Protein AF-A0AAN8M159-F1 (afdb_monomer_lite)

InterPro domains:
  IPR007763 NADH dehydrogenase [ubiquinone] 1 alpha subcomplex subunit 12 [PF05071] (72-151)
  IPR007763 NADH dehydrogenase [ubiquinone] 1 alpha subcomplex subunit 12 [PTHR12910] (41-153)

pLDDT: mean 74.76, std 18.6, range [30.47, 93.25]

Sequence (161 aa):
MLETLGGTIVDRGAFQHECIYMYNSVRCPNQSRLKMAEYIHVVRRALGQLGGHGGVKGLFVQLFRANDVKTGALIGVDKYGNKYFEDTRYFFGRHRWVIYTTEMNGKNTMWEVDGSMVPAEWHRWLHCMTDNPPTTHPPTPKKFLAEVHQFNNEIIFLDHV

Secondary structure (DSSP, 8-state):
-----------TTSSSSSSSSSSS---PPPHHHHHHHHHHHHHHHHHHHHHHTTSHHHHHHHHHHHS-----EEEEE-TT--EEEE-TTSPTTTSEEEE--SEETTEE-SS---GGGS-HHHHHHHTTS-SS-TTTSPPPP-TTS-SS-----GGGGSTT-

Radius of gyration: 32.06 Å; chains: 1; bounding box: 79×71×85 Å

Organism: NCBI:txid861788

Structure (mmCIF, N/CA/C/O backbone):
data_AF-A0AAN8M159-F1
#
_entry.id   AF-A0AAN8M159-F1
#
loop_
_atom_site.group_PDB
_atom_site.id
_atom_site.type_symbol
_atom_site.label_atom_id
_atom_site.label_alt_id
_atom_site.label_comp_id
_atom_site.label_asym_id
_atom_site.label_entity_id
_atom_site.label_seq_id
_atom_site.pdbx_PDB_ins_code
_atom_site.Cartn_x
_atom_site.Cartn_y
_atom_site.Cartn_z
_atom_site.occupancy
_atom_site.B_iso_or_equiv
_atom_site.auth_seq_id
_atom_site.auth_comp_id
_atom_site.auth_asym_id
_atom_site.auth_atom_id
_atom_site.pdbx_PDB_model_num
ATOM 1 N N . MET A 1 1 ? 63.936 -57.167 -48.866 1.00 34.94 1 MET A N 1
ATOM 2 C CA . MET A 1 1 ? 62.478 -57.352 -49.013 1.00 34.94 1 MET A CA 1
ATOM 3 C C . MET A 1 1 ? 61.863 -56.964 -47.677 1.00 34.94 1 MET A C 1
ATOM 5 O O . MET A 1 1 ? 62.028 -57.711 -46.730 1.00 34.94 1 MET A O 1
ATOM 9 N N . LEU A 1 2 ? 61.298 -55.750 -47.642 1.00 31.14 2 LEU A N 1
ATOM 10 C CA . LEU A 1 2 ? 60.437 -55.117 -46.626 1.00 31.14 2 LEU A CA 1
ATOM 11 C C . LEU A 1 2 ? 60.895 -55.165 -45.154 1.00 31.14 2 LEU A C 1
ATOM 13 O O . LEU A 1 2 ? 60.741 -56.157 -44.451 1.00 31.14 2 LEU A O 1
ATOM 17 N N . GLU A 1 3 ? 61.436 -54.023 -44.724 1.00 30.58 3 GLU A N 1
ATOM 18 C CA . GLU A 1 3 ? 62.013 -53.739 -43.412 1.00 30.58 3 GLU A CA 1
ATOM 19 C C . GLU A 1 3 ? 60.976 -53.256 -42.387 1.00 30.58 3 GLU A C 1
ATOM 21 O O . GLU A 1 3 ? 60.005 -52.567 -42.698 1.00 30.58 3 GLU A O 1
ATOM 26 N N . THR A 1 4 ? 61.253 -53.604 -41.135 1.00 40.59 4 THR A N 1
ATOM 27 C CA . THR A 1 4 ? 60.673 -53.077 -39.898 1.00 40.59 4 THR A CA 1
ATOM 28 C C . THR A 1 4 ? 60.951 -51.581 -39.717 1.00 40.59 4 THR A C 1
ATOM 30 O O . THR A 1 4 ? 62.108 -51.173 -39.751 1.00 40.59 4 THR A O 1
ATOM 33 N N . LEU A 1 5 ? 59.926 -50.785 -39.402 1.00 35.59 5 LEU A N 1
ATOM 34 C CA . LEU A 1 5 ? 60.032 -49.417 -38.867 1.00 35.59 5 LEU A CA 1
ATOM 35 C C . LEU A 1 5 ? 59.000 -49.322 -37.727 1.00 35.59 5 LEU A C 1
ATOM 37 O O . LEU A 1 5 ? 57.870 -49.759 -37.900 1.00 35.59 5 LEU A O 1
ATOM 41 N N . GLY A 1 6 ? 59.305 -48.903 -36.500 1.00 31.98 6 GLY A N 1
ATOM 42 C CA . GLY A 1 6 ? 60.112 -47.751 -36.107 1.00 31.98 6 GLY A CA 1
ATOM 43 C C . GLY A 1 6 ? 59.145 -46.744 -35.474 1.00 31.98 6 GLY A C 1
ATOM 44 O O . GLY A 1 6 ? 58.239 -46.265 -36.147 1.00 31.98 6 GLY A O 1
ATOM 45 N N . GLY A 1 7 ? 59.268 -46.493 -34.166 1.00 43.38 7 GLY A N 1
ATOM 46 C CA . GLY A 1 7 ? 58.375 -45.586 -33.438 1.00 43.38 7 GLY A CA 1
ATOM 47 C C . GLY A 1 7 ? 58.379 -44.168 -34.013 1.00 43.38 7 GLY A C 1
ATOM 48 O O . GLY A 1 7 ? 59.375 -43.732 -34.585 1.00 43.38 7 GLY A O 1
ATOM 49 N N . THR A 1 8 ? 57.280 -43.426 -33.862 1.00 30.47 8 THR A N 1
ATOM 50 C CA . THR A 1 8 ? 57.304 -41.968 -34.043 1.00 30.47 8 THR A CA 1
ATOM 51 C C . THR A 1 8 ? 56.115 -41.278 -33.382 1.00 30.47 8 THR A C 1
ATOM 53 O O . THR A 1 8 ? 54.976 -41.735 -33.411 1.00 30.47 8 THR A O 1
ATOM 56 N N . ILE A 1 9 ? 56.462 -40.164 -32.751 1.00 44.56 9 ILE A N 1
ATOM 57 C CA . ILE A 1 9 ? 55.638 -39.132 -32.133 1.00 44.56 9 ILE A CA 1
ATOM 58 C C . ILE A 1 9 ? 54.600 -38.637 -33.150 1.00 44.56 9 ILE A C 1
ATOM 60 O O . ILE A 1 9 ? 54.974 -38.228 -34.246 1.00 44.56 9 ILE A O 1
ATOM 64 N N . VAL A 1 10 ? 53.310 -38.660 -32.798 1.00 40.97 10 VAL A N 1
ATOM 65 C CA . VAL A 1 10 ? 52.271 -38.056 -33.644 1.00 40.97 10 VAL A CA 1
ATOM 66 C C . V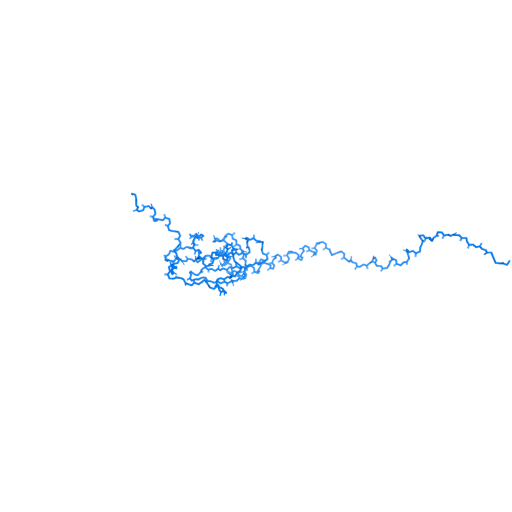AL A 1 10 ? 52.302 -36.542 -33.445 1.00 40.97 10 VAL A C 1
ATOM 68 O O . VAL A 1 10 ? 52.098 -36.020 -32.348 1.00 40.97 10 VAL A O 1
ATOM 71 N N . ASP A 1 11 ? 52.638 -35.885 -34.543 1.00 33.62 11 ASP A N 1
ATOM 72 C CA . ASP A 1 11 ? 52.926 -34.474 -34.738 1.00 33.62 11 ASP A CA 1
ATOM 73 C C . ASP A 1 11 ? 51.768 -33.545 -34.310 1.00 33.62 11 ASP A C 1
ATOM 75 O O . ASP A 1 11 ? 50.616 -33.719 -34.719 1.00 33.62 11 ASP A O 1
ATOM 79 N N . ARG A 1 12 ? 52.076 -32.509 -33.513 1.00 41.62 12 ARG A N 1
ATOM 80 C CA . ARG A 1 12 ? 51.163 -31.397 -33.164 1.00 41.62 12 ARG A CA 1
ATOM 81 C C . ARG A 1 12 ? 51.057 -30.404 -34.336 1.00 41.62 12 ARG A C 1
ATOM 83 O O . ARG A 1 12 ? 51.255 -29.208 -34.148 1.00 41.62 12 ARG A O 1
ATOM 90 N N . GLY A 1 13 ? 50.784 -30.891 -35.545 1.00 38.50 13 GLY A N 1
ATOM 91 C CA . GLY A 1 13 ? 50.889 -30.086 -36.770 1.00 38.50 13 GLY A CA 1
ATOM 92 C C . GLY A 1 13 ? 49.616 -29.949 -37.608 1.00 38.50 13 GLY A C 1
ATOM 93 O O . GLY A 1 13 ? 49.581 -29.122 -38.511 1.00 38.50 13 GLY A O 1
ATOM 94 N N . ALA A 1 14 ? 48.558 -30.721 -37.338 1.00 39.38 14 ALA A N 1
ATOM 95 C CA . ALA A 1 14 ? 47.465 -30.903 -38.306 1.00 39.38 14 ALA A CA 1
ATOM 96 C C . ALA A 1 14 ? 46.075 -30.414 -37.853 1.00 39.38 14 ALA A C 1
ATOM 98 O O . ALA A 1 14 ? 45.075 -30.786 -38.457 1.00 39.38 14 ALA A O 1
ATOM 99 N N . PHE A 1 15 ? 45.982 -29.570 -36.820 1.00 35.03 15 PHE A N 1
ATOM 100 C CA . PHE A 1 15 ? 44.692 -29.055 -36.324 1.00 35.03 15 PHE A CA 1
ATOM 101 C C . PHE A 1 15 ? 44.601 -27.525 -36.373 1.00 35.03 15 PHE A C 1
ATOM 103 O O . PHE A 1 15 ? 44.073 -26.886 -35.467 1.00 35.03 15 PHE A O 1
ATOM 110 N N . GLN A 1 16 ? 45.160 -26.915 -37.421 1.00 35.62 16 GLN A N 1
ATOM 111 C CA . GLN A 1 16 ? 45.191 -25.453 -37.548 1.00 35.62 16 GLN A CA 1
ATOM 112 C C . GLN A 1 16 ? 44.708 -24.920 -38.899 1.00 35.62 16 GLN A C 1
ATOM 114 O O . GLN A 1 16 ? 44.890 -23.742 -39.185 1.00 35.62 16 GLN A O 1
ATOM 119 N N . HIS A 1 17 ? 44.044 -25.752 -39.709 1.00 33.69 17 HIS A N 1
ATOM 120 C CA . HIS A 1 17 ? 43.575 -25.355 -41.044 1.00 33.69 17 HIS A CA 1
ATOM 121 C C . HIS A 1 17 ? 42.051 -25.387 -41.258 1.00 33.69 17 HIS A C 1
ATOM 123 O O . HIS A 1 17 ? 41.606 -25.098 -42.362 1.00 33.69 17 HIS A O 1
ATOM 129 N N . GLU A 1 18 ? 41.242 -25.595 -40.210 1.00 37.22 18 GLU A N 1
ATOM 130 C CA . GLU A 1 18 ? 39.775 -25.400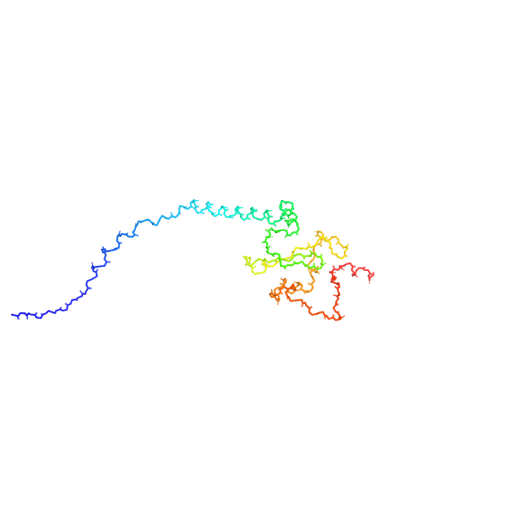 -40.276 1.00 37.22 18 GLU A CA 1
ATOM 131 C C . GLU A 1 18 ? 39.216 -24.384 -39.260 1.00 37.22 18 GLU A C 1
ATOM 133 O O . GLU A 1 18 ? 38.010 -24.276 -39.067 1.00 37.22 18 GLU A O 1
ATOM 138 N N . CYS A 1 19 ? 40.068 -23.556 -38.647 1.00 31.98 19 CYS A N 1
ATOM 139 C CA . CYS A 1 19 ? 39.637 -22.533 -37.680 1.00 31.98 19 CYS A CA 1
ATOM 140 C C . CYS A 1 19 ? 39.754 -21.090 -38.206 1.00 31.98 19 CYS A C 1
ATOM 142 O O . CYS A 1 19 ? 39.966 -20.172 -37.419 1.00 31.98 19 CYS A O 1
ATOM 144 N N . ILE A 1 20 ? 39.641 -20.860 -39.523 1.00 43.38 20 ILE A N 1
ATOM 145 C CA . ILE A 1 20 ? 39.817 -19.516 -40.124 1.00 43.38 20 ILE A CA 1
ATOM 146 C C . ILE A 1 20 ? 38.513 -18.924 -40.710 1.00 43.38 20 ILE A C 1
ATOM 148 O O . ILE A 1 20 ? 38.477 -17.749 -41.060 1.00 43.38 20 ILE A O 1
ATOM 152 N N . TYR A 1 21 ? 37.383 -19.647 -40.714 1.00 42.00 21 TYR A N 1
ATOM 153 C CA . TYR A 1 21 ? 36.122 -19.138 -41.300 1.00 42.00 21 TYR A CA 1
ATOM 154 C C . TYR A 1 21 ? 34.982 -18.800 -40.322 1.00 42.00 21 TYR A C 1
ATOM 156 O O . TYR A 1 21 ? 33.890 -18.464 -40.769 1.00 42.00 21 TYR A O 1
ATOM 164 N N . MET A 1 22 ? 35.219 -18.774 -39.006 1.00 41.97 22 MET A N 1
ATOM 165 C CA . MET A 1 22 ? 34.247 -18.222 -38.036 1.00 41.97 22 MET A CA 1
ATOM 166 C C . MET A 1 22 ? 34.733 -16.955 -37.315 1.00 41.97 22 MET A C 1
ATOM 168 O O . MET A 1 22 ? 34.232 -16.607 -36.251 1.00 41.97 22 MET A O 1
ATOM 172 N N . TYR A 1 23 ? 35.675 -16.216 -37.907 1.00 44.22 23 TYR A N 1
ATOM 173 C CA . TYR A 1 23 ? 36.159 -14.940 -37.361 1.00 44.22 23 TYR A CA 1
ATOM 174 C C .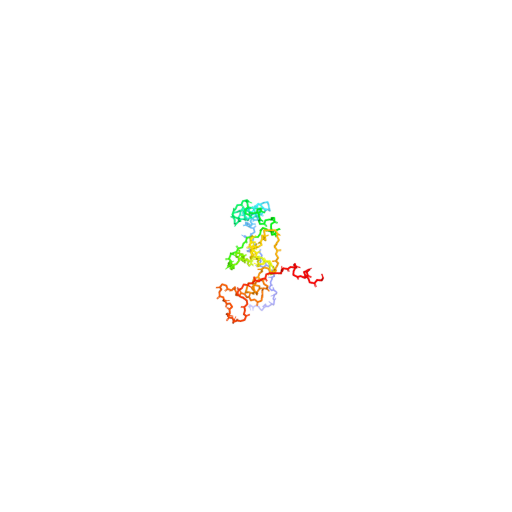 TYR A 1 23 ? 35.565 -13.703 -38.054 1.00 44.22 23 TYR A C 1
ATOM 176 O O . TYR A 1 23 ? 36.226 -12.681 -38.161 1.00 44.22 23 TYR A O 1
ATOM 184 N N . ASN A 1 24 ? 34.329 -13.747 -38.558 1.00 51.22 24 ASN A N 1
ATOM 185 C CA . ASN A 1 24 ? 33.681 -12.540 -39.080 1.00 51.22 24 ASN A CA 1
ATOM 186 C C . ASN A 1 24 ? 32.166 -12.564 -38.847 1.00 51.22 24 ASN A C 1
ATOM 188 O O . ASN A 1 24 ? 31.470 -13.438 -39.352 1.00 51.22 24 ASN A O 1
ATOM 192 N N . SER A 1 25 ? 31.673 -11.529 -38.150 1.00 47.03 25 SER A N 1
ATOM 193 C CA . SER A 1 25 ? 30.256 -11.150 -37.961 1.00 47.03 25 SER A CA 1
ATOM 194 C C . SER A 1 25 ? 29.559 -11.537 -36.641 1.00 47.03 25 SER A C 1
ATOM 196 O O . SER A 1 25 ? 28.346 -11.737 -36.613 1.00 47.03 25 SER A O 1
ATOM 198 N N . VAL A 1 26 ? 30.248 -11.479 -35.496 1.00 50.81 26 VAL A N 1
ATOM 199 C CA . VAL A 1 26 ? 29.562 -11.011 -34.275 1.00 50.81 26 VAL A CA 1
ATOM 200 C C . VAL A 1 26 ? 29.855 -9.524 -34.157 1.00 50.81 26 VAL A C 1
ATOM 202 O O . VAL A 1 26 ? 30.880 -9.111 -33.623 1.00 50.81 26 VAL A O 1
ATOM 205 N N . ARG A 1 27 ? 28.982 -8.692 -34.736 1.00 54.47 27 ARG A N 1
ATOM 206 C CA . ARG A 1 27 ? 29.001 -7.250 -34.466 1.00 54.47 27 ARG A CA 1
ATOM 207 C C . ARG A 1 27 ? 28.898 -7.075 -32.952 1.00 54.47 27 ARG A C 1
ATOM 209 O O . ARG A 1 27 ? 27.820 -7.307 -32.409 1.00 54.47 27 ARG A O 1
ATOM 216 N N . CYS A 1 28 ? 29.977 -6.656 -32.284 1.00 50.38 28 CYS A N 1
ATOM 217 C CA . CYS A 1 28 ? 29.877 -6.117 -30.931 1.00 50.38 28 CYS A CA 1
ATOM 218 C C . CYS A 1 28 ? 28.794 -5.032 -30.977 1.00 50.38 28 CYS A C 1
ATOM 220 O O . CYS A 1 28 ? 28.921 -4.097 -31.782 1.00 50.38 28 CYS A O 1
ATOM 222 N N . PRO A 1 29 ? 27.689 -5.169 -30.223 1.00 60.28 29 PRO A N 1
ATOM 223 C CA . PRO A 1 29 ? 26.645 -4.172 -30.275 1.00 60.28 29 PRO A CA 1
ATOM 224 C C . PRO A 1 29 ? 27.263 -2.835 -29.871 1.00 60.28 29 PRO A C 1
ATOM 226 O O . PRO A 1 29 ? 27.932 -2.727 -28.848 1.00 60.28 29 PRO A O 1
ATOM 229 N N . ASN A 1 30 ? 27.099 -1.838 -30.738 1.00 60.69 30 ASN A N 1
ATOM 230 C CA . ASN A 1 30 ? 27.687 -0.519 -30.561 1.00 60.69 30 ASN A CA 1
ATOM 231 C C . ASN A 1 30 ? 27.303 0.013 -29.165 1.00 60.69 30 ASN A C 1
ATOM 233 O O . ASN A 1 30 ? 26.110 0.107 -28.864 1.00 60.69 30 ASN A O 1
ATOM 237 N N . GLN A 1 31 ? 28.289 0.315 -28.309 1.00 62.53 31 GLN A N 1
ATOM 238 C CA . GLN A 1 31 ? 28.099 0.655 -26.887 1.00 62.53 31 GLN A CA 1
ATOM 239 C C . GLN A 1 31 ? 27.057 1.773 -26.691 1.00 62.53 31 GLN A C 1
ATOM 241 O O . GLN A 1 31 ? 26.274 1.752 -25.743 1.00 62.53 31 GLN A O 1
ATOM 246 N N . SER A 1 32 ? 26.996 2.729 -27.622 1.00 61.88 32 SER A N 1
ATOM 247 C CA . SER A 1 32 ? 26.012 3.819 -27.649 1.00 61.88 32 SER A CA 1
ATOM 248 C C . SER A 1 32 ? 24.573 3.338 -27.881 1.00 61.88 32 SER A C 1
ATOM 250 O O . SER A 1 32 ? 23.638 3.861 -27.281 1.00 61.88 32 SER A O 1
ATOM 252 N N . ARG A 1 33 ? 24.378 2.303 -28.703 1.00 64.19 33 ARG A N 1
ATOM 253 C CA . ARG A 1 33 ? 23.066 1.722 -29.026 1.00 64.19 33 ARG A CA 1
ATOM 254 C C . ARG A 1 33 ? 22.514 0.882 -27.870 1.00 64.19 33 ARG A C 1
ATOM 256 O O . ARG A 1 33 ? 21.305 0.875 -27.658 1.00 64.19 33 ARG A O 1
ATOM 263 N N . LEU A 1 34 ? 23.397 0.237 -27.101 1.00 66.94 34 LEU A N 1
ATOM 264 C CA . LEU A 1 34 ? 23.041 -0.474 -25.866 1.00 66.94 34 LEU A CA 1
ATOM 265 C C . LEU A 1 34 ? 22.568 0.494 -24.777 1.00 66.94 34 LEU A C 1
ATOM 267 O O . LEU A 1 34 ? 21.523 0.263 -24.174 1.00 66.94 34 LEU A O 1
ATOM 271 N N . LYS A 1 35 ? 23.265 1.625 -24.601 1.00 72.75 35 LYS A N 1
ATOM 272 C CA . LYS A 1 35 ? 22.829 2.666 -23.659 1.00 72.75 35 LYS A CA 1
ATOM 273 C C . LYS A 1 35 ? 21.473 3.253 -24.033 1.00 72.75 35 LYS A C 1
ATOM 275 O O . LYS A 1 35 ? 20.622 3.419 -23.169 1.00 72.75 35 LYS A O 1
ATOM 280 N N . MET A 1 36 ? 21.232 3.525 -25.317 1.00 77.31 36 MET A N 1
ATOM 281 C CA . MET A 1 36 ? 19.927 4.035 -25.752 1.00 77.31 36 MET A CA 1
ATOM 282 C C . MET A 1 36 ? 18.788 3.047 -25.475 1.00 77.31 36 MET A C 1
ATOM 284 O O . MET A 1 36 ? 17.711 3.471 -25.064 1.00 77.31 36 MET A O 1
ATOM 288 N N . ALA A 1 37 ? 19.016 1.741 -25.646 1.00 78.81 37 ALA A N 1
ATOM 289 C CA . ALA A 1 37 ? 18.025 0.729 -25.288 1.00 78.81 37 ALA A CA 1
ATOM 290 C C . ALA A 1 37 ? 17.719 0.743 -23.780 1.00 78.81 37 ALA A C 1
ATOM 292 O O . ALA A 1 37 ? 16.551 0.764 -23.393 1.00 78.81 37 ALA A O 1
ATOM 293 N N . GLU A 1 38 ? 18.748 0.819 -22.934 1.00 83.50 38 GLU A N 1
ATOM 294 C CA . GLU A 1 38 ? 18.607 0.919 -21.476 1.00 83.50 38 GLU A CA 1
ATOM 295 C C . GLU A 1 38 ? 17.779 2.148 -21.056 1.00 83.50 38 GLU A C 1
ATOM 297 O O . GLU A 1 38 ? 16.808 2.018 -20.307 1.00 83.50 38 GLU A O 1
ATOM 302 N N . TYR A 1 39 ? 18.069 3.325 -21.621 1.00 84.19 39 TYR A N 1
ATOM 303 C CA . TYR A 1 39 ? 17.297 4.546 -21.357 1.00 84.19 39 TYR A CA 1
ATOM 304 C C . TYR A 1 39 ? 15.830 4.422 -21.768 1.00 84.19 39 TYR A C 1
ATOM 306 O O . TYR A 1 39 ? 14.943 4.830 -21.018 1.00 84.19 39 TYR A O 1
ATOM 314 N N . ILE A 1 40 ? 15.549 3.833 -22.933 1.00 85.56 40 ILE A N 1
ATOM 315 C CA . ILE A 1 40 ? 14.172 3.622 -23.398 1.00 85.56 40 ILE A CA 1
ATOM 316 C C . ILE A 1 40 ? 13.396 2.748 -22.405 1.00 85.56 40 ILE A C 1
ATOM 318 O O . ILE A 1 40 ? 12.222 3.016 -22.144 1.00 85.56 40 ILE A O 1
ATOM 322 N N . HIS A 1 41 ? 14.031 1.731 -21.815 1.00 82.06 41 HIS A N 1
ATOM 323 C CA . HIS A 1 41 ? 13.399 0.904 -20.785 1.00 82.06 41 HIS A CA 1
ATOM 324 C C . HIS A 1 41 ? 13.100 1.688 -19.502 1.00 82.06 41 HIS A C 1
ATOM 326 O O . HIS A 1 41 ? 12.001 1.556 -18.958 1.00 82.06 41 HIS A O 1
ATOM 332 N N . VAL A 1 42 ? 14.025 2.540 -19.050 1.00 86.19 42 VAL A N 1
ATOM 333 C CA . VAL A 1 42 ? 13.820 3.403 -17.874 1.00 86.19 42 VAL A CA 1
ATOM 334 C C . VAL A 1 42 ? 12.669 4.383 -18.105 1.00 86.19 42 VAL A C 1
ATOM 336 O O . VAL A 1 42 ? 11.764 4.480 -17.277 1.00 86.19 42 VAL A O 1
ATOM 339 N N . VAL A 1 43 ? 12.644 5.052 -19.260 1.00 87.12 43 VAL A N 1
ATOM 340 C CA . VAL A 1 43 ? 11.579 6.003 -19.616 1.00 87.12 43 VAL A CA 1
ATOM 341 C C . VAL A 1 43 ? 10.228 5.297 -19.717 1.00 87.12 43 VAL A C 1
ATOM 343 O O . VAL A 1 43 ? 9.244 5.771 -19.155 1.00 87.12 43 VAL A O 1
ATOM 346 N N . ARG A 1 44 ? 10.167 4.127 -20.364 1.00 86.31 44 ARG A N 1
ATOM 347 C CA . ARG A 1 44 ? 8.939 3.318 -20.436 1.00 86.31 44 ARG A CA 1
ATOM 348 C C . ARG A 1 44 ? 8.422 2.932 -19.054 1.00 86.31 44 ARG A C 1
ATOM 350 O O . ARG A 1 44 ? 7.217 2.996 -18.826 1.00 86.31 44 ARG A O 1
ATOM 357 N N . ARG A 1 45 ? 9.313 2.565 -18.127 1.00 84.31 45 ARG A N 1
ATOM 358 C CA . ARG A 1 45 ? 8.940 2.250 -16.743 1.00 84.31 45 ARG A CA 1
ATOM 359 C C . ARG A 1 45 ? 8.383 3.476 -16.018 1.00 84.31 45 ARG A C 1
ATOM 361 O O . ARG A 1 45 ? 7.341 3.356 -15.384 1.00 84.31 45 ARG A O 1
ATOM 368 N N . ALA A 1 46 ? 9.022 4.637 -16.158 1.00 83.12 46 ALA A N 1
ATOM 369 C CA . ALA A 1 46 ? 8.556 5.886 -15.556 1.00 83.12 46 ALA A CA 1
ATOM 370 C C . ALA A 1 46 ? 7.176 6.311 -16.093 1.00 83.12 46 ALA A C 1
ATOM 372 O O . ALA A 1 46 ? 6.280 6.653 -15.324 1.00 83.12 46 ALA A O 1
ATOM 373 N N . LEU A 1 47 ? 6.961 6.210 -17.409 1.00 84.12 47 LEU A N 1
ATOM 374 C CA . LEU A 1 47 ? 5.652 6.453 -18.025 1.00 84.12 47 LEU A CA 1
ATOM 375 C C . LEU A 1 47 ? 4.598 5.444 -17.542 1.00 84.12 47 LEU A C 1
ATOM 377 O O . LEU A 1 47 ? 3.459 5.819 -17.271 1.00 84.12 47 LEU A O 1
ATOM 381 N N . GLY A 1 48 ? 4.984 4.176 -17.375 1.00 82.62 48 GLY A N 1
ATOM 382 C CA . GLY A 1 48 ? 4.129 3.145 -16.789 1.00 82.62 48 GLY A CA 1
ATOM 383 C C . GLY A 1 48 ? 3.724 3.456 -15.345 1.00 82.62 48 GLY A C 1
ATOM 384 O O . GLY A 1 48 ? 2.566 3.257 -14.989 1.00 82.62 48 GLY A O 1
ATOM 385 N N . GLN A 1 49 ? 4.633 4.006 -14.531 1.00 81.44 49 GLN A N 1
ATOM 386 C CA . GLN A 1 49 ? 4.326 4.457 -13.168 1.00 81.44 49 GLN A CA 1
ATOM 387 C C . GLN A 1 49 ? 3.325 5.622 -13.175 1.00 81.44 49 GLN A C 1
ATOM 389 O O . GLN A 1 49 ? 2.347 5.591 -12.432 1.00 81.44 49 GLN A O 1
ATOM 394 N N . LEU A 1 50 ? 3.499 6.609 -14.061 1.00 80.44 50 LEU A N 1
ATOM 395 C CA . LEU A 1 50 ? 2.547 7.719 -14.209 1.00 80.44 50 LEU A CA 1
ATOM 396 C C . LEU A 1 50 ? 1.129 7.235 -14.545 1.00 80.44 50 LEU A C 1
ATOM 398 O O . LEU A 1 50 ? 0.156 7.734 -13.979 1.00 80.44 50 LEU A O 1
ATOM 402 N N . GLY A 1 51 ? 1.010 6.248 -15.437 1.00 79.31 51 GLY A N 1
ATOM 403 C CA . GLY A 1 51 ? -0.274 5.625 -15.764 1.00 79.31 51 GLY A CA 1
ATOM 404 C C . GLY A 1 51 ? -0.843 4.791 -14.613 1.00 79.31 51 GLY A C 1
ATOM 405 O O . GLY A 1 51 ? -2.022 4.913 -14.286 1.00 79.31 51 GLY A O 1
ATOM 406 N N . GLY A 1 52 ? -0.004 3.983 -13.959 1.00 78.00 52 GLY A N 1
ATOM 407 C CA . GLY A 1 52 ? -0.409 3.068 -12.888 1.00 78.00 52 GLY A CA 1
ATOM 408 C C . GLY A 1 52 ? -0.934 3.762 -11.630 1.00 78.00 52 GLY A C 1
ATOM 409 O O . GLY A 1 52 ? -1.789 3.214 -10.942 1.00 78.00 52 GLY A O 1
ATOM 410 N N . HIS A 1 53 ? -0.482 4.986 -11.351 1.00 77.69 53 HIS A N 1
ATOM 411 C CA . HIS A 1 53 ? -0.941 5.774 -10.205 1.00 77.69 53 HIS A CA 1
ATOM 412 C C . HIS A 1 53 ? -2.220 6.592 -10.470 1.00 77.69 53 HIS A C 1
ATOM 414 O O . HIS A 1 53 ? -2.617 7.382 -9.618 1.00 77.69 53 HIS A O 1
ATOM 420 N N . GLY A 1 54 ? -2.893 6.418 -11.616 1.00 78.94 54 GLY A N 1
ATOM 421 C CA . GLY A 1 54 ? -4.095 7.197 -11.950 1.00 78.94 54 GLY A CA 1
ATOM 422 C C . GLY A 1 54 ? -3.770 8.631 -12.384 1.00 78.94 54 GLY A C 1
ATOM 423 O O . GLY A 1 54 ? -4.539 9.561 -12.137 1.00 78.94 54 GLY A O 1
ATOM 424 N N . GLY A 1 55 ? -2.608 8.814 -13.016 1.00 85.19 55 GLY A N 1
ATOM 425 C CA . GLY A 1 55 ? -2.124 10.096 -13.508 1.00 85.19 55 GLY A CA 1
ATOM 426 C C . GLY A 1 55 ? -1.330 10.898 -12.478 1.00 85.19 55 GLY A C 1
ATOM 427 O O . GLY A 1 55 ? -0.997 10.445 -11.384 1.00 85.19 55 GLY A O 1
ATOM 428 N N . VAL A 1 56 ? -1.030 12.141 -12.851 1.00 82.69 56 VAL A N 1
ATOM 429 C CA . VAL A 1 56 ? -0.118 13.028 -12.114 1.00 82.69 56 VAL A CA 1
ATOM 430 C C . VAL A 1 56 ? -0.618 13.322 -10.696 1.00 82.69 56 VAL A C 1
ATOM 432 O O . VAL A 1 56 ? 0.169 13.322 -9.757 1.00 82.69 56 VAL A O 1
ATOM 435 N N . LYS A 1 57 ? -1.932 13.502 -10.502 1.00 82.81 57 LYS A N 1
ATOM 436 C CA . LYS A 1 57 ? -2.509 13.750 -9.169 1.00 82.81 57 LYS A CA 1
ATOM 437 C C . LYS A 1 57 ? -2.304 12.570 -8.220 1.00 82.81 57 LYS A C 1
ATOM 439 O O . LYS A 1 57 ? -1.866 12.778 -7.095 1.00 82.81 57 LYS A O 1
ATOM 444 N N . GLY A 1 58 ? -2.594 11.347 -8.668 1.00 81.44 58 GLY A N 1
ATOM 445 C CA . GLY A 1 58 ? -2.417 10.155 -7.838 1.00 81.44 58 GLY A CA 1
ATOM 446 C C . GLY A 1 58 ? -0.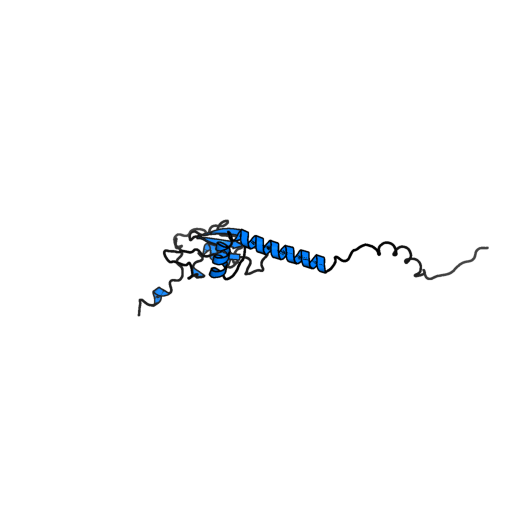945 9.856 -7.562 1.00 81.44 58 GLY A C 1
ATOM 447 O O . GLY A 1 58 ? -0.602 9.486 -6.443 1.00 81.44 58 GLY A O 1
ATOM 448 N N . LEU A 1 59 ? -0.062 10.142 -8.524 1.00 84.00 59 LEU A N 1
ATOM 449 C CA . LEU A 1 59 ? 1.384 10.126 -8.310 1.00 84.00 59 LEU A CA 1
ATOM 450 C C . LEU A 1 59 ? 1.808 11.104 -7.205 1.00 84.00 59 LEU A C 1
ATOM 452 O O . LEU A 1 59 ? 2.542 10.715 -6.306 1.00 84.00 59 LEU A O 1
ATOM 456 N N . PHE A 1 60 ? 1.344 12.357 -7.255 1.00 84.50 60 PHE A N 1
ATOM 457 C CA . PHE A 1 60 ? 1.677 13.365 -6.244 1.00 84.50 60 PHE A CA 1
ATOM 458 C C . PHE A 1 60 ? 1.148 12.987 -4.864 1.00 84.50 60 PHE A C 1
ATOM 460 O O . PHE A 1 60 ? 1.888 13.075 -3.890 1.00 84.50 60 PHE A O 1
ATOM 467 N N . VAL A 1 61 ? -0.098 12.518 -4.769 1.00 84.12 61 VAL A N 1
ATOM 468 C CA . VAL A 1 61 ? -0.659 12.036 -3.498 1.00 84.12 61 VAL A CA 1
ATOM 469 C C . VAL A 1 61 ? 0.178 10.883 -2.952 1.00 84.12 61 VAL A C 1
ATOM 471 O O . VAL A 1 61 ? 0.525 10.886 -1.775 1.00 84.12 61 VAL A O 1
ATOM 474 N N . GLN A 1 62 ? 0.556 9.928 -3.801 1.00 84.06 62 GLN A N 1
ATOM 475 C CA . GLN A 1 62 ? 1.398 8.810 -3.392 1.00 84.06 62 GLN A CA 1
ATOM 476 C C . GLN A 1 62 ? 2.785 9.279 -2.937 1.00 84.06 62 GLN A C 1
ATOM 478 O O . GLN A 1 62 ? 3.279 8.825 -1.909 1.00 84.06 62 GLN A O 1
ATOM 483 N N . LEU A 1 63 ? 3.391 10.212 -3.668 1.00 86.31 63 LEU A N 1
ATOM 484 C CA . LEU A 1 63 ? 4.700 10.764 -3.348 1.00 86.31 63 LEU A CA 1
ATOM 485 C C . LEU A 1 63 ? 4.684 11.494 -2.000 1.00 86.31 63 LEU A C 1
ATOM 487 O O . LEU A 1 63 ? 5.553 11.242 -1.179 1.00 86.31 63 LEU A O 1
ATOM 491 N N . PHE A 1 64 ? 3.690 12.344 -1.740 1.00 84.62 64 PHE A N 1
ATOM 492 C CA . PHE A 1 64 ? 3.616 13.098 -0.486 1.00 84.62 64 PHE A CA 1
ATOM 493 C C . PHE A 1 64 ? 3.145 12.261 0.711 1.00 84.62 64 PHE A C 1
ATOM 495 O O . PHE A 1 64 ? 3.506 12.581 1.838 1.00 84.62 64 PHE A O 1
ATOM 502 N N . ARG A 1 65 ? 2.357 11.196 0.501 1.00 84.00 65 ARG A N 1
ATOM 503 C CA . ARG A 1 65 ? 1.885 10.325 1.596 1.00 84.00 65 ARG A CA 1
ATOM 504 C C . ARG A 1 65 ? 2.853 9.191 1.924 1.00 84.00 65 ARG A C 1
ATOM 506 O O . ARG A 1 65 ? 3.070 8.896 3.091 1.00 84.00 65 ARG A O 1
ATOM 513 N N . ALA A 1 66 ? 3.406 8.528 0.909 1.00 80.75 66 ALA A N 1
ATOM 514 C CA . ALA A 1 66 ? 4.223 7.325 1.075 1.00 80.75 66 ALA A CA 1
ATOM 515 C C . ALA A 1 66 ? 5.724 7.564 0.852 1.00 80.75 66 ALA A C 1
ATOM 517 O O . ALA A 1 66 ? 6.509 6.637 1.044 1.00 80.75 66 ALA A O 1
ATOM 518 N N . ASN A 1 67 ? 6.129 8.766 0.416 1.00 82.69 67 ASN A N 1
ATOM 519 C CA . ASN A 1 67 ? 7.504 9.105 0.019 1.00 82.69 67 ASN A CA 1
ATOM 520 C C . ASN A 1 67 ? 8.111 8.154 -1.034 1.00 82.69 67 ASN A C 1
ATOM 522 O O . ASN A 1 67 ? 9.322 8.149 -1.250 1.00 82.69 67 ASN A O 1
ATOM 526 N N . ASP A 1 68 ? 7.282 7.346 -1.701 1.00 81.19 68 ASP A N 1
ATOM 527 C CA . ASP A 1 68 ? 7.721 6.298 -2.615 1.00 81.19 68 ASP A CA 1
ATOM 528 C C . ASP A 1 68 ? 6.684 6.060 -3.719 1.00 81.19 68 ASP A C 1
ATOM 530 O O . ASP A 1 68 ? 5.475 6.029 -3.479 1.00 81.19 68 ASP A O 1
ATOM 534 N N . VAL A 1 69 ? 7.170 5.858 -4.943 1.00 81.44 69 VAL A N 1
ATOM 535 C CA . VAL A 1 69 ? 6.367 5.690 -6.164 1.00 81.44 69 VAL A CA 1
ATOM 536 C C . VAL A 1 69 ? 6.479 4.244 -6.638 1.00 81.44 69 VAL A C 1
ATOM 538 O O . VAL A 1 69 ? 7.055 3.916 -7.684 1.00 81.44 69 VAL A O 1
ATOM 541 N N . LYS A 1 70 ? 5.961 3.338 -5.813 1.00 83.00 70 LYS A N 1
ATOM 542 C CA . LYS A 1 70 ? 5.885 1.917 -6.150 1.00 83.00 70 LYS A CA 1
ATOM 543 C C . LYS A 1 70 ? 4.551 1.586 -6.786 1.00 83.00 70 LYS A C 1
ATOM 545 O O . LYS A 1 70 ? 3.496 1.972 -6.294 1.00 83.00 70 LYS A O 1
ATOM 550 N N . THR A 1 71 ? 4.613 0.785 -7.838 1.00 83.38 71 THR A N 1
ATOM 551 C CA . THR A 1 71 ? 3.439 0.214 -8.494 1.00 83.38 71 THR A CA 1
ATOM 552 C C . THR A 1 71 ? 3.497 -1.299 -8.322 1.00 83.38 71 THR A C 1
ATOM 554 O O . THR A 1 71 ? 4.551 -1.895 -8.535 1.00 83.38 71 THR A O 1
ATOM 557 N N . GLY A 1 72 ? 2.382 -1.915 -7.937 1.00 87.50 72 GLY A N 1
ATOM 558 C CA . GLY A 1 72 ? 2.294 -3.349 -7.658 1.00 87.50 72 GLY A CA 1
ATOM 559 C C . GLY A 1 72 ? 0.905 -3.899 -7.940 1.00 87.50 72 GLY A C 1
ATOM 560 O O . GLY A 1 72 ? -0.013 -3.142 -8.266 1.00 87.50 72 GLY A O 1
ATOM 561 N N . ALA A 1 73 ? 0.758 -5.216 -7.825 1.00 90.19 73 ALA A N 1
ATOM 562 C CA . ALA A 1 73 ? -0.534 -5.877 -7.945 1.00 90.19 73 ALA A CA 1
ATOM 563 C C . ALA A 1 73 ? -1.359 -5.631 -6.677 1.00 90.19 73 ALA A C 1
ATOM 565 O O . ALA A 1 73 ? -0.848 -5.784 -5.569 1.00 90.19 73 ALA A O 1
ATOM 566 N N . LEU A 1 74 ? -2.627 -5.242 -6.833 1.00 91.62 74 LEU A N 1
ATOM 567 C CA . LEU A 1 74 ? -3.558 -5.098 -5.713 1.00 91.62 74 LEU A CA 1
ATOM 568 C C . LEU A 1 74 ? -4.000 -6.492 -5.253 1.00 91.62 74 LEU A C 1
ATOM 570 O O . LEU A 1 74 ? -4.690 -7.190 -5.992 1.00 91.62 74 LEU A O 1
ATOM 574 N N . ILE A 1 75 ? -3.615 -6.879 -4.039 1.00 93.19 75 ILE A N 1
ATOM 575 C CA . ILE A 1 75 ? -3.957 -8.179 -3.441 1.00 93.19 75 ILE A CA 1
ATOM 576 C C . ILE A 1 75 ? -5.322 -8.132 -2.760 1.00 93.19 75 ILE A C 1
ATOM 578 O O . ILE A 1 75 ? -6.085 -9.097 -2.795 1.00 93.19 75 ILE A O 1
ATOM 582 N N . GLY A 1 76 ? -5.654 -6.999 -2.146 1.00 91.81 76 GLY A N 1
ATOM 583 C CA . GLY A 1 76 ? -6.955 -6.820 -1.527 1.00 91.81 76 GLY A CA 1
ATOM 584 C C . GLY A 1 76 ? -7.127 -5.467 -0.866 1.00 91.81 76 GLY A C 1
ATOM 585 O O . GLY A 1 76 ? -6.207 -4.647 -0.794 1.00 91.81 76 GLY A O 1
ATOM 586 N N . VAL A 1 77 ? -8.349 -5.251 -0.402 1.00 91.94 77 VAL A N 1
ATOM 587 C CA . VAL A 1 77 ? -8.765 -4.069 0.344 1.00 91.94 77 VAL A CA 1
ATOM 588 C C . VAL A 1 77 ? -9.389 -4.566 1.638 1.00 91.94 77 VAL A C 1
ATOM 590 O O . VAL A 1 77 ? -10.202 -5.490 1.602 1.00 91.94 77 VAL A O 1
ATOM 593 N N . ASP A 1 78 ? -8.986 -4.000 2.771 1.00 90.44 78 ASP A N 1
ATOM 594 C CA . ASP A 1 78 ? -9.625 -4.334 4.042 1.00 90.44 78 ASP A CA 1
ATOM 595 C C . ASP A 1 78 ? -10.950 -3.586 4.241 1.00 90.44 78 ASP A C 1
ATOM 597 O O . ASP A 1 78 ? -11.344 -2.717 3.462 1.00 90.44 78 ASP A O 1
ATOM 601 N N . LYS A 1 79 ? -11.641 -3.917 5.334 1.00 87.06 79 LYS A N 1
ATOM 602 C CA . LYS A 1 79 ? -12.902 -3.281 5.736 1.00 87.06 79 LYS A CA 1
ATOM 603 C C . LYS A 1 79 ? -12.797 -1.774 6.013 1.00 87.06 79 LYS A C 1
ATOM 605 O O . LYS A 1 79 ? -13.822 -1.103 6.037 1.00 87.06 79 LYS A O 1
ATOM 610 N N . TYR A 1 80 ? -11.590 -1.251 6.225 1.00 86.81 80 TYR A N 1
ATOM 611 C CA . TYR A 1 80 ? -11.329 0.166 6.497 1.00 86.81 80 TYR A CA 1
ATOM 612 C C . TYR A 1 80 ? -10.924 0.946 5.243 1.00 86.81 80 TYR A C 1
ATOM 614 O O . TYR A 1 80 ? -10.807 2.169 5.286 1.00 86.81 80 TYR A O 1
ATOM 622 N N . GLY A 1 81 ? -10.720 0.257 4.119 1.00 88.56 81 GLY A N 1
ATOM 623 C CA . GLY A 1 81 ? -10.284 0.860 2.867 1.00 88.56 81 GLY A CA 1
ATOM 624 C C . GLY A 1 81 ? -8.766 0.942 2.701 1.00 88.56 81 GLY A C 1
ATOM 625 O O . GLY A 1 81 ? -8.309 1.566 1.740 1.00 88.56 81 GLY A O 1
ATOM 626 N N . ASN A 1 82 ? -7.970 0.313 3.574 1.00 92.12 82 ASN A N 1
ATOM 627 C CA . ASN A 1 82 ? -6.538 0.163 3.328 1.00 92.12 82 ASN A CA 1
ATOM 628 C C . ASN A 1 82 ? -6.328 -0.826 2.180 1.00 92.12 82 ASN A C 1
ATOM 630 O O . ASN A 1 82 ? -6.953 -1.888 2.119 1.00 92.12 82 ASN A O 1
ATOM 634 N N . LYS A 1 83 ? -5.433 -0.471 1.258 1.00 92.00 83 LYS A N 1
ATOM 635 C CA . LYS A 1 83 ? -5.159 -1.248 0.046 1.00 92.00 83 LYS A CA 1
ATOM 636 C C . LYS A 1 83 ? -3.800 -1.919 0.161 1.00 92.00 83 LYS A C 1
ATOM 638 O O . LYS A 1 83 ? -2.800 -1.242 0.399 1.00 92.00 83 LYS A O 1
ATOM 643 N N . TYR A 1 84 ? -3.764 -3.227 -0.053 1.00 93.00 84 TYR A N 1
ATOM 644 C CA . TYR A 1 84 ? -2.564 -4.046 0.088 1.00 93.00 84 TYR A CA 1
ATOM 645 C C . TYR A 1 84 ? -2.024 -4.434 -1.277 1.00 93.00 84 TYR A C 1
ATOM 647 O O . TYR A 1 84 ? -2.761 -4.940 -2.127 1.00 93.00 84 TYR A O 1
ATOM 655 N N . PHE A 1 85 ? -0.732 -4.199 -1.478 1.00 92.62 85 PHE A N 1
ATOM 656 C CA . PHE A 1 85 ? -0.063 -4.428 -2.748 1.00 92.62 85 PHE A CA 1
ATOM 657 C C . PHE A 1 85 ? 1.112 -5.378 -2.592 1.00 92.62 85 PHE A C 1
ATOM 659 O O . PHE A 1 85 ? 1.806 -5.367 -1.571 1.00 92.62 85 PHE A O 1
ATOM 666 N N . GLU A 1 86 ? 1.349 -6.162 -3.638 1.00 92.12 86 GLU A N 1
ATOM 667 C CA . GLU A 1 86 ? 2.501 -7.046 -3.740 1.00 92.12 86 GLU A CA 1
ATOM 668 C C . GLU A 1 86 ? 3.180 -6.927 -5.105 1.00 92.12 86 GLU A C 1
ATOM 670 O O . GLU A 1 86 ? 2.536 -6.788 -6.150 1.00 92.12 86 GLU A O 1
ATOM 675 N N . ASP A 1 87 ? 4.507 -6.988 -5.094 1.00 91.75 87 ASP A N 1
ATOM 676 C CA . ASP A 1 87 ? 5.324 -7.122 -6.289 1.00 91.75 87 ASP A CA 1
ATOM 677 C C . ASP A 1 87 ? 6.626 -7.877 -5.976 1.00 91.75 87 ASP A C 1
ATOM 679 O O . ASP A 1 87 ? 7.548 -7.355 -5.342 1.00 91.75 87 ASP A O 1
ATOM 683 N N . THR A 1 88 ? 6.707 -9.113 -6.476 1.00 88.00 88 THR A N 1
ATOM 684 C CA . THR A 1 88 ? 7.837 -10.041 -6.300 1.00 88.00 88 THR A CA 1
ATOM 685 C C . THR A 1 88 ? 9.113 -9.600 -7.016 1.00 88.00 88 THR A C 1
ATOM 687 O O . THR A 1 88 ? 10.176 -10.172 -6.784 1.00 88.00 88 THR A O 1
ATOM 690 N N . ARG A 1 89 ? 9.047 -8.568 -7.870 1.00 87.62 89 ARG A N 1
ATOM 691 C CA . ARG A 1 89 ? 10.232 -7.976 -8.515 1.00 87.62 89 ARG A CA 1
ATOM 692 C C . ARG A 1 89 ? 11.082 -7.169 -7.535 1.00 87.62 89 ARG A C 1
ATOM 694 O O . ARG A 1 89 ? 12.246 -6.895 -7.826 1.00 87.62 89 ARG A O 1
ATOM 701 N N . TYR A 1 90 ? 10.509 -6.738 -6.411 1.00 86.56 90 TYR A N 1
ATOM 702 C CA . TYR A 1 90 ? 11.250 -6.056 -5.355 1.00 86.56 90 TYR A CA 1
ATOM 703 C C . TYR A 1 90 ? 11.877 -7.055 -4.384 1.00 86.56 90 TYR A C 1
ATOM 705 O O . TYR A 1 90 ? 11.442 -8.193 -4.242 1.00 86.56 90 TYR A O 1
ATOM 713 N N . PHE A 1 91 ? 12.908 -6.599 -3.676 1.00 88.62 91 PHE A N 1
ATOM 714 C CA . PHE A 1 91 ? 13.579 -7.416 -2.675 1.00 88.62 91 PHE A CA 1
ATOM 715 C C . PHE A 1 91 ? 12.681 -7.715 -1.456 1.00 88.62 91 PHE A C 1
ATOM 717 O O . PHE A 1 91 ? 11.723 -6.989 -1.153 1.00 88.62 91 PHE A O 1
ATOM 724 N N . PHE A 1 92 ? 13.040 -8.764 -0.712 1.00 85.25 92 PHE A N 1
ATOM 725 C CA . PHE A 1 92 ? 12.346 -9.192 0.503 1.00 85.25 92 PHE A CA 1
ATOM 726 C C . PHE A 1 92 ? 12.295 -8.081 1.571 1.00 85.25 92 PHE A C 1
ATOM 728 O O . PHE A 1 92 ? 13.319 -7.552 1.984 1.00 85.25 92 PHE A O 1
ATOM 735 N N . GLY A 1 93 ? 11.092 -7.701 2.008 1.00 85.50 93 GLY A N 1
ATOM 736 C CA . GLY A 1 93 ? 10.850 -6.526 2.860 1.00 85.50 93 GLY A CA 1
ATOM 737 C C . GLY A 1 93 ? 10.349 -5.267 2.133 1.00 85.50 93 GLY A C 1
ATOM 738 O O . GLY A 1 93 ? 9.739 -4.420 2.773 1.00 85.50 93 GLY A O 1
ATOM 739 N N . ARG A 1 94 ? 10.520 -5.141 0.803 1.00 88.62 94 ARG A N 1
ATOM 740 C CA . ARG A 1 94 ? 9.863 -4.080 -0.007 1.00 88.62 94 ARG A CA 1
ATOM 741 C C . ARG A 1 94 ? 8.831 -4.599 -1.008 1.00 88.62 94 ARG A C 1
ATOM 743 O O . ARG A 1 94 ? 8.151 -3.790 -1.630 1.00 88.62 94 ARG A O 1
ATOM 750 N N . HIS A 1 95 ? 8.734 -5.917 -1.163 1.00 90.75 95 HIS A N 1
ATOM 751 C CA . HIS A 1 95 ? 7.781 -6.588 -2.049 1.00 90.75 95 HIS A CA 1
ATOM 752 C C . HIS A 1 95 ? 6.317 -6.462 -1.610 1.00 90.75 95 HIS A C 1
ATOM 754 O O . HIS A 1 95 ? 5.453 -6.516 -2.472 1.00 90.75 95 HIS A O 1
ATOM 760 N N . ARG A 1 96 ? 6.033 -6.258 -0.317 1.00 93.25 96 ARG A N 1
ATOM 761 C CA . ARG A 1 96 ? 4.680 -6.036 0.219 1.00 93.25 96 ARG A CA 1
ATOM 762 C C . ARG A 1 96 ? 4.597 -4.655 0.850 1.00 93.25 96 ARG A C 1
ATOM 764 O O . ARG A 1 96 ? 5.508 -4.252 1.572 1.00 93.25 96 ARG A O 1
ATOM 771 N N . TRP A 1 97 ? 3.523 -3.929 0.571 1.00 92.19 97 TRP A N 1
ATOM 772 C CA . TRP A 1 97 ? 3.254 -2.637 1.199 1.00 92.19 97 TRP A CA 1
ATOM 773 C C . TRP A 1 97 ? 1.755 -2.358 1.279 1.00 92.19 97 TRP A C 1
ATOM 775 O O . TRP A 1 97 ? 0.941 -2.973 0.588 1.00 92.19 97 TRP A O 1
ATOM 785 N N . VAL A 1 98 ? 1.403 -1.403 2.134 1.00 92.38 98 VAL A N 1
ATOM 786 C CA . VAL A 1 98 ? 0.034 -0.935 2.335 1.00 92.38 98 VAL A CA 1
ATOM 787 C C . VAL A 1 98 ? -0.068 0.538 1.951 1.00 92.38 98 VAL A C 1
ATOM 789 O O . VAL A 1 98 ? 0.846 1.325 2.197 1.00 92.38 98 VAL A O 1
ATOM 792 N N . ILE A 1 99 ? -1.180 0.908 1.321 1.00 90.56 99 ILE A N 1
ATOM 793 C CA . ILE A 1 99 ? -1.603 2.297 1.159 1.00 90.56 99 ILE A CA 1
ATOM 794 C C . ILE A 1 99 ? -2.770 2.514 2.116 1.00 90.56 99 ILE A C 1
ATOM 796 O O . ILE A 1 99 ? -3.843 1.933 1.930 1.00 90.56 99 ILE A O 1
ATOM 800 N N . TYR A 1 100 ? -2.538 3.337 3.137 1.00 90.81 100 TYR A N 1
ATOM 801 C CA . TYR A 1 100 ? -3.530 3.632 4.163 1.00 90.81 100 TYR A CA 1
ATOM 802 C C . TYR A 1 100 ? -4.712 4.436 3.618 1.00 90.81 100 TYR A C 1
ATOM 804 O O . TYR A 1 100 ? -4.577 5.296 2.731 1.00 90.81 100 TYR A O 1
ATOM 812 N N . THR A 1 101 ? -5.876 4.169 4.201 1.00 88.44 101 THR A N 1
ATOM 813 C CA . THR A 1 101 ? -7.102 4.933 3.977 1.00 88.44 101 THR A CA 1
ATOM 814 C C . THR A 1 101 ? -6.943 6.394 4.417 1.00 88.44 101 THR A C 1
ATOM 816 O O . THR A 1 101 ? -6.027 6.756 5.160 1.00 88.44 101 THR A O 1
ATOM 819 N N . THR A 1 102 ? -7.799 7.269 3.898 1.00 85.12 102 THR A N 1
ATOM 820 C CA . THR A 1 102 ? -7.843 8.688 4.284 1.00 85.12 102 THR A CA 1
ATOM 821 C C . THR A 1 102 ? -8.627 8.914 5.569 1.00 85.12 102 THR A C 1
ATOM 823 O O . THR A 1 102 ? -8.399 9.916 6.240 1.00 85.12 102 THR A O 1
ATOM 826 N N . GLU A 1 103 ? -9.535 7.997 5.898 1.00 82.75 103 GLU A N 1
ATOM 827 C CA . GLU A 1 103 ? -10.382 8.061 7.082 1.00 82.75 103 GLU A CA 1
ATOM 828 C C . GLU A 1 103 ? -10.510 6.669 7.695 1.00 82.75 103 GLU A C 1
ATOM 830 O O . GLU A 1 103 ? -10.857 5.706 7.008 1.00 82.75 103 GLU A O 1
ATOM 835 N N . MET A 1 104 ? -10.247 6.564 8.996 1.00 79.50 104 MET A N 1
ATOM 836 C CA . MET A 1 104 ? -10.432 5.331 9.755 1.00 79.50 104 MET A CA 1
ATOM 837 C C . MET A 1 104 ? -11.102 5.643 11.089 1.00 79.50 104 MET A C 1
ATOM 839 O O . MET A 1 104 ? -10.677 6.537 11.818 1.00 79.50 104 MET A O 1
ATOM 843 N N . ASN A 1 105 ? -12.168 4.905 11.406 1.00 77.69 105 ASN A N 1
ATOM 844 C CA . ASN A 1 105 ? -12.946 5.029 12.644 1.00 77.69 105 ASN A CA 1
ATOM 845 C C . ASN A 1 105 ? -13.335 6.488 12.989 1.00 77.69 105 ASN A C 1
ATOM 847 O O . ASN A 1 105 ? -13.317 6.877 14.155 1.00 77.69 105 ASN A O 1
ATOM 851 N N . GLY A 1 106 ? -13.660 7.301 11.976 1.00 77.50 106 GLY A N 1
ATOM 852 C CA . GLY A 1 106 ? -14.073 8.701 12.144 1.00 77.50 106 GLY A CA 1
ATOM 853 C C . GLY A 1 106 ? -12.937 9.712 12.351 1.00 77.50 106 GLY A C 1
ATOM 854 O O . GLY A 1 106 ? -13.225 10.883 12.583 1.00 77.50 106 GLY A O 1
ATOM 855 N N . LYS A 1 107 ? -11.663 9.299 12.263 1.00 77.75 107 LYS A N 1
ATOM 856 C CA . LYS A 1 107 ? -10.507 10.211 12.265 1.00 77.75 107 LYS A CA 1
ATOM 857 C C . LYS A 1 107 ? -9.946 10.399 10.856 1.00 77.75 107 LYS A C 1
ATOM 859 O O . LYS A 1 107 ? -9.855 9.440 10.088 1.00 77.75 107 LYS A O 1
ATOM 864 N N . ASN A 1 108 ? -9.521 11.625 10.551 1.00 80.12 108 ASN A N 1
ATOM 865 C CA . ASN A 1 108 ? -8.898 11.985 9.276 1.00 80.12 108 ASN A CA 1
ATOM 866 C C . ASN A 1 108 ? -7.417 11.579 9.264 1.00 80.12 108 ASN A C 1
ATOM 868 O O . ASN A 1 108 ? -6.540 12.363 9.613 1.00 80.12 108 ASN A O 1
ATOM 872 N N . THR A 1 109 ? -7.129 10.372 8.792 1.00 78.62 109 THR A N 1
ATOM 873 C CA . THR A 1 109 ? -5.777 9.793 8.682 1.00 78.62 109 THR A CA 1
ATOM 874 C C . THR A 1 109 ? -5.116 10.099 7.334 1.00 78.62 109 THR A C 1
ATOM 876 O O . THR A 1 109 ? -4.309 9.326 6.812 1.00 78.62 109 THR A O 1
ATOM 879 N N . MET A 1 110 ? -5.473 11.229 6.713 1.00 77.69 110 MET A N 1
ATOM 880 C CA . MET A 1 110 ? -4.885 11.644 5.436 1.00 77.69 110 MET A CA 1
ATOM 881 C C . MET A 1 110 ? -3.362 11.795 5.562 1.00 77.69 110 MET A C 1
ATOM 883 O O . MET A 1 110 ? -2.625 11.279 4.716 1.00 77.69 110 MET A O 1
ATOM 887 N N . TRP A 1 111 ? -2.919 12.455 6.637 1.00 79.38 111 TRP A N 1
ATOM 888 C CA . TRP A 1 111 ? -1.511 12.735 6.939 1.00 79.38 111 TRP A CA 1
ATOM 889 C C . TRP A 1 111 ? -1.012 12.024 8.201 1.00 79.38 111 TRP A C 1
ATOM 891 O O . TRP A 1 111 ? 0.170 11.711 8.295 1.00 79.38 111 TRP A O 1
ATOM 901 N N . GLU A 1 112 ? -1.910 11.721 9.137 1.00 81.38 112 GLU A N 1
ATOM 902 C CA . GLU A 1 112 ? -1.619 10.964 10.357 1.00 81.38 112 GLU A CA 1
ATOM 903 C C . GLU A 1 112 ? -1.780 9.467 10.084 1.00 81.38 112 GLU A C 1
ATOM 905 O O . GLU A 1 112 ? -2.770 8.841 10.460 1.00 81.38 112 GLU A O 1
ATOM 910 N N . VAL A 1 113 ? -0.834 8.907 9.334 1.00 83.50 113 VAL A N 1
ATOM 911 C CA . VAL A 1 113 ? -0.784 7.465 9.084 1.00 83.50 113 VAL A CA 1
ATOM 912 C C . VAL A 1 113 ? -0.050 6.772 10.227 1.00 83.50 113 VAL A C 1
ATOM 914 O O . VAL A 1 113 ? 1.049 7.180 10.597 1.00 83.50 113 VAL A O 1
ATOM 917 N N . ASP A 1 114 ? -0.639 5.705 10.760 1.00 85.31 114 ASP A N 1
ATOM 918 C CA . ASP A 1 114 ? -0.037 4.903 11.823 1.00 85.31 114 ASP A CA 1
ATOM 919 C C . ASP A 1 114 ? 0.019 3.421 11.426 1.00 85.31 114 ASP A C 1
ATOM 921 O O . ASP A 1 114 ? -0.909 2.868 10.832 1.00 85.31 114 ASP A O 1
ATOM 925 N N . GLY A 1 115 ? 1.119 2.756 11.781 1.00 85.25 115 GLY A N 1
ATOM 926 C CA . GLY A 1 115 ? 1.314 1.324 11.560 1.00 85.25 115 GLY A CA 1
ATOM 927 C C . GLY A 1 115 ? 0.288 0.464 12.297 1.00 85.25 115 GLY A C 1
ATOM 928 O O . GLY A 1 115 ? -0.065 -0.617 11.825 1.00 85.25 115 GLY A O 1
ATOM 929 N N . SER A 1 116 ? -0.253 0.959 13.415 1.00 87.94 116 SER A N 1
ATOM 930 C CA . SER A 1 116 ? -1.283 0.247 14.177 1.00 87.94 116 SER A CA 1
ATOM 931 C C . SER A 1 116 ? -2.663 0.237 13.501 1.00 87.94 116 SER A C 1
ATOM 933 O O . SER A 1 116 ? -3.556 -0.472 13.958 1.00 87.94 116 SER A O 1
ATOM 935 N N . MET A 1 117 ? -2.856 0.958 12.389 1.00 87.56 117 MET A N 1
ATOM 936 C CA . MET A 1 117 ? -4.106 0.959 11.614 1.00 87.56 117 MET A CA 1
ATOM 937 C C . MET A 1 117 ? -4.354 -0.348 10.846 1.00 87.56 117 MET A C 1
ATOM 939 O O . MET A 1 117 ? -5.471 -0.596 10.391 1.00 87.56 117 MET A O 1
ATOM 943 N N . VAL A 1 118 ? -3.334 -1.195 10.694 1.00 91.38 118 VAL A N 1
ATOM 944 C CA . VAL A 1 118 ? -3.456 -2.477 9.994 1.00 91.38 118 VAL A CA 1
ATOM 945 C C . VAL A 1 118 ? -4.203 -3.486 10.881 1.00 91.38 118 VAL A C 1
ATOM 947 O O . VAL A 1 118 ? -3.736 -3.791 11.981 1.00 91.38 118 VAL A O 1
ATOM 950 N N . PRO A 1 119 ? -5.334 -4.062 10.432 1.00 90.62 119 PRO A N 1
ATOM 951 C CA . PRO A 1 119 ? -6.039 -5.090 11.189 1.00 90.62 119 PRO A CA 1
ATOM 952 C C . PRO A 1 119 ? -5.201 -6.370 11.320 1.00 90.62 119 PRO A C 1
ATOM 954 O O . PRO A 1 119 ? -4.401 -6.715 10.447 1.00 90.62 119 PRO A O 1
ATOM 957 N N . ALA A 1 120 ? -5.440 -7.131 12.390 1.00 88.88 120 ALA A N 1
ATOM 958 C CA . ALA A 1 120 ? -4.650 -8.318 12.741 1.00 88.88 120 ALA A CA 1
ATOM 959 C C . ALA A 1 120 ? -4.544 -9.377 11.622 1.00 88.88 120 ALA A C 1
ATOM 961 O O . ALA A 1 120 ? -3.526 -10.061 11.501 1.00 88.88 120 ALA A O 1
ATOM 962 N N . GLU A 1 121 ? -5.578 -9.511 10.787 1.00 88.75 121 GLU A N 1
ATOM 963 C CA . GLU A 1 121 ? -5.596 -10.449 9.658 1.00 88.75 121 GLU A CA 1
ATOM 964 C C . GLU A 1 121 ? -4.566 -10.081 8.577 1.00 88.75 121 GLU A C 1
ATOM 966 O O . GLU A 1 121 ? -3.803 -10.934 8.120 1.00 88.75 121 GLU A O 1
ATOM 971 N N . TRP A 1 122 ? -4.484 -8.792 8.240 1.00 91.38 122 TRP A N 1
ATOM 972 C CA . TRP A 1 122 ? -3.560 -8.255 7.247 1.00 91.38 122 TRP A CA 1
ATOM 973 C C . TRP A 1 122 ? -2.157 -8.065 7.819 1.00 91.38 122 TRP A C 1
ATOM 975 O O . TRP A 1 122 ? -1.177 -8.198 7.087 1.00 91.38 122 TRP A O 1
ATOM 985 N N . HIS A 1 123 ? -2.039 -7.861 9.134 1.00 91.25 123 HIS A N 1
ATOM 986 C CA . HIS A 1 123 ? -0.758 -7.760 9.829 1.00 91.25 123 HIS A CA 1
ATOM 987 C C . HIS A 1 123 ? 0.103 -9.019 9.631 1.00 91.25 123 HIS A C 1
ATOM 989 O O . HIS A 1 123 ? 1.299 -8.921 9.365 1.00 91.25 123 HIS A O 1
ATOM 995 N N . ARG A 1 124 ? -0.490 -10.223 9.685 1.00 91.06 124 ARG A N 1
ATOM 996 C CA . ARG A 1 124 ? 0.254 -11.480 9.461 1.00 91.06 124 ARG A CA 1
ATOM 997 C C . ARG A 1 124 ? 0.868 -11.553 8.061 1.00 91.06 124 ARG A C 1
ATOM 999 O O . ARG A 1 124 ? 2.016 -11.968 7.919 1.00 91.06 124 ARG A O 1
ATOM 1006 N N . TRP A 1 125 ? 0.110 -11.164 7.040 1.00 92.12 125 TRP A N 1
ATOM 1007 C CA . TRP A 1 125 ? 0.563 -11.199 5.649 1.00 92.12 125 TRP A CA 1
ATOM 1008 C C . TRP A 1 125 ? 1.592 -10.097 5.354 1.00 92.12 125 TRP A C 1
ATOM 1010 O O . TRP A 1 125 ? 2.632 -10.370 4.750 1.00 92.12 125 TRP A O 1
ATOM 1020 N N . LEU A 1 126 ? 1.354 -8.875 5.846 1.00 92.12 126 LEU A N 1
ATOM 1021 C CA . LEU A 1 126 ? 2.250 -7.730 5.660 1.00 92.12 126 LEU A CA 1
ATOM 1022 C C . LEU A 1 126 ? 3.630 -7.976 6.291 1.00 92.12 126 LEU A C 1
ATOM 1024 O O . LEU A 1 126 ? 4.654 -7.691 5.675 1.00 92.12 126 LEU A O 1
ATOM 1028 N N . HIS A 1 127 ? 3.663 -8.586 7.478 1.00 91.62 127 HIS A N 1
ATOM 1029 C CA . HIS A 1 127 ? 4.900 -8.946 8.179 1.00 91.62 127 HIS A CA 1
ATOM 1030 C C . HIS A 1 127 ? 5.490 -10.299 7.756 1.00 91.62 127 HIS A C 1
ATOM 1032 O O . HIS A 1 127 ? 6.336 -10.843 8.462 1.00 91.62 127 HIS A O 1
ATOM 1038 N N . CYS A 1 128 ? 5.068 -10.850 6.613 1.00 90.12 128 CYS A N 1
ATOM 1039 C CA . CYS A 1 128 ? 5.612 -12.093 6.057 1.00 90.12 128 CYS A CA 1
ATOM 1040 C C . CYS A 1 128 ? 5.533 -13.299 7.017 1.00 90.12 128 CYS A C 1
ATOM 1042 O O . CYS A 1 128 ? 6.322 -14.232 6.908 1.00 90.12 128 CYS A O 1
ATOM 1044 N N . MET A 1 129 ? 4.576 -13.308 7.955 1.00 88.62 129 MET A N 1
ATOM 1045 C CA . MET A 1 129 ? 4.324 -14.467 8.825 1.00 88.62 129 MET A CA 1
ATOM 1046 C C . MET A 1 129 ? 3.598 -15.588 8.075 1.00 88.62 129 MET A C 1
ATOM 1048 O O . MET A 1 129 ? 3.587 -16.739 8.505 1.00 88.62 129 MET A O 1
ATOM 1052 N N . THR A 1 130 ? 2.914 -15.235 6.990 1.00 86.44 130 THR A N 1
ATOM 1053 C CA . THR A 1 130 ? 2.223 -16.160 6.101 1.00 86.44 130 THR A CA 1
ATOM 1054 C C . THR A 1 130 ? 2.270 -15.619 4.676 1.00 86.44 130 THR A C 1
ATOM 1056 O O . THR A 1 130 ? 2.238 -14.404 4.464 1.00 86.44 130 THR A O 1
ATOM 1059 N N . ASP A 1 131 ? 2.343 -16.518 3.701 1.00 87.12 131 ASP A N 1
ATOM 1060 C CA . ASP A 1 131 ? 2.262 -16.158 2.281 1.00 87.12 131 ASP A CA 1
ATOM 1061 C C . ASP A 1 131 ? 0.824 -15.953 1.815 1.00 87.12 131 ASP A C 1
ATOM 1063 O O . ASP A 1 131 ? 0.559 -15.226 0.862 1.00 87.12 131 ASP A O 1
ATOM 1067 N N . ASN A 1 132 ? -0.115 -16.549 2.539 1.00 85.38 132 ASN A N 1
ATOM 1068 C CA . ASN A 1 132 ? -1.518 -16.553 2.190 1.00 85.38 132 ASN A CA 1
ATOM 1069 C C . ASN A 1 132 ? -2.201 -15.266 2.676 1.00 85.38 132 ASN A C 1
ATOM 1071 O O . ASN A 1 132 ? -2.252 -15.037 3.890 1.00 85.38 132 ASN A O 1
ATOM 1075 N N . PRO A 1 133 ? -2.753 -14.430 1.778 1.00 86.12 133 PRO A N 1
ATOM 1076 C CA . PRO A 1 133 ? -3.490 -13.247 2.191 1.00 86.12 133 PRO A CA 1
ATOM 1077 C C . PRO A 1 133 ? -4.828 -13.640 2.841 1.00 86.12 133 PRO A C 1
ATOM 1079 O O . PRO A 1 133 ? -5.395 -14.695 2.522 1.00 86.12 133 PRO A O 1
ATOM 1082 N N . PRO A 1 134 ? -5.386 -12.778 3.710 1.00 83.38 134 PRO A N 1
ATOM 1083 C CA . PRO A 1 134 ? -6.667 -13.041 4.367 1.00 83.38 134 PRO A CA 1
ATOM 1084 C C . PRO A 1 134 ? -7.836 -13.138 3.373 1.00 83.38 134 PRO A C 1
ATOM 1086 O O .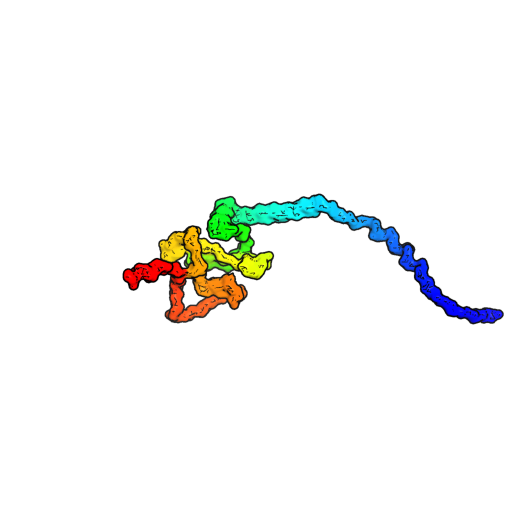 PRO A 1 134 ? -8.835 -13.781 3.676 1.00 83.38 134 PRO A O 1
ATOM 1089 N N . THR A 1 135 ? -7.691 -12.591 2.159 1.00 82.94 135 THR A N 1
ATOM 1090 C CA . THR A 1 135 ? -8.647 -12.770 1.053 1.00 82.94 135 THR A CA 1
ATOM 1091 C C . THR A 1 135 ? -8.822 -14.240 0.657 1.00 82.94 135 THR A C 1
ATOM 1093 O O . THR A 1 135 ? -9.913 -14.652 0.277 1.00 82.94 135 THR A O 1
ATOM 1096 N N . THR A 1 136 ? -7.754 -15.040 0.725 1.00 81.00 136 THR A N 1
ATOM 1097 C CA . THR A 1 136 ? -7.772 -16.466 0.354 1.00 81.00 136 THR A CA 1
ATOM 1098 C C . THR A 1 136 ? -8.000 -17.355 1.573 1.00 81.00 136 THR A C 1
ATOM 1100 O O . THR A 1 136 ? -8.696 -18.363 1.484 1.00 81.00 136 THR A O 1
ATOM 1103 N N . HIS A 1 137 ? -7.435 -16.974 2.720 1.00 79.88 137 HIS A N 1
ATOM 1104 C CA . HIS A 1 137 ? -7.540 -17.716 3.972 1.00 79.88 13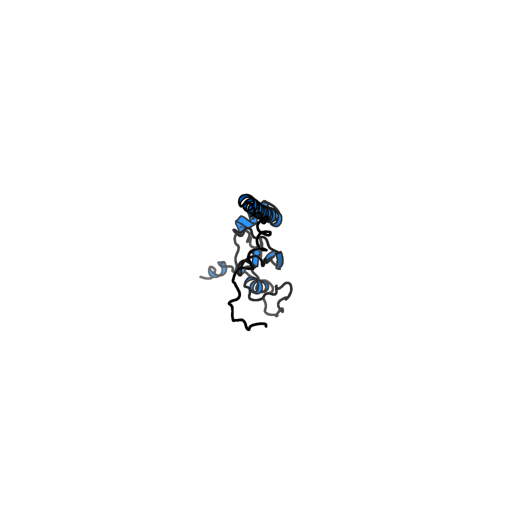7 HIS A CA 1
ATOM 1105 C C . HIS A 1 137 ? -8.073 -16.806 5.085 1.00 79.88 137 HIS A C 1
ATOM 1107 O O . HIS A 1 137 ? -7.278 -16.253 5.853 1.00 79.88 137 HIS A O 1
ATOM 1113 N N . PRO A 1 138 ? -9.405 -16.642 5.186 1.00 81.62 138 PRO A N 1
ATOM 1114 C CA . PRO A 1 138 ? -9.988 -15.795 6.211 1.00 81.62 138 PRO A CA 1
ATOM 1115 C C . PRO A 1 138 ? -9.687 -16.361 7.607 1.00 81.62 138 PRO A C 1
ATOM 1117 O O . PRO A 1 138 ? -9.684 -17.584 7.802 1.00 81.62 138 PRO A O 1
ATOM 1120 N N . PRO A 1 139 ? -9.429 -15.499 8.604 1.00 79.06 139 PRO A N 1
ATOM 1121 C CA . PRO A 1 139 ? -9.216 -15.946 9.971 1.00 79.06 139 PRO A CA 1
ATOM 1122 C C . PRO A 1 139 ? -10.495 -16.580 10.528 1.00 79.06 139 PRO A C 1
ATOM 1124 O O . PRO A 1 139 ? -11.600 -16.086 10.315 1.00 79.06 139 PRO A O 1
ATOM 1127 N N . THR A 1 140 ? -10.354 -17.664 11.291 1.00 81.50 140 THR A N 1
ATOM 1128 C CA . THR A 1 140 ? -11.493 -18.287 11.978 1.00 81.50 140 THR A CA 1
ATOM 1129 C C . THR A 1 140 ? -12.074 -17.306 13.004 1.00 81.50 140 THR A C 1
ATOM 1131 O O . THR A 1 140 ? -11.353 -16.957 13.951 1.00 81.50 140 THR A O 1
ATOM 1134 N N . PRO A 1 141 ? -13.341 -16.870 12.873 1.00 79.31 141 PRO A N 1
ATOM 1135 C CA . PRO A 1 141 ? -13.940 -15.952 13.829 1.00 79.31 141 PRO A CA 1
ATOM 1136 C C . PRO A 1 141 ? -14.095 -16.658 15.179 1.00 79.31 141 PRO A C 1
ATOM 1138 O O . PRO A 1 141 ? -14.611 -17.773 15.264 1.00 79.31 141 PRO A O 1
ATOM 1141 N N . LYS A 1 142 ? -13.633 -16.018 16.254 1.00 83.12 142 LYS A N 1
ATOM 1142 C CA . LYS A 1 142 ? -13.846 -16.480 17.630 1.00 83.12 142 LYS A CA 1
ATOM 1143 C C . LYS A 1 142 ? -14.677 -15.439 18.363 1.00 83.12 142 LYS A C 1
ATOM 1145 O O . LYS A 1 142 ? -14.452 -14.249 18.188 1.00 83.12 142 LYS A O 1
ATOM 1150 N N . LYS A 1 143 ? -15.568 -15.895 19.244 1.00 81.00 143 LYS A N 1
ATOM 1151 C CA . LYS A 1 143 ? -16.515 -15.053 20.002 1.00 81.00 143 LYS A CA 1
ATOM 1152 C C . LYS A 1 143 ? -15.897 -13.901 20.810 1.00 81.00 143 LYS A C 1
ATOM 1154 O O . LYS A 1 143 ? -16.614 -13.007 21.222 1.00 81.00 143 LYS A O 1
ATOM 1159 N N . PHE A 1 144 ? -14.601 -13.968 21.104 1.00 85.44 144 PHE A N 1
ATOM 1160 C CA . PHE A 1 144 ? -13.887 -12.969 21.900 1.00 85.44 144 PHE A CA 1
ATOM 1161 C C . PHE A 1 144 ? -13.055 -12.003 21.049 1.00 85.44 144 PHE A C 1
ATOM 1163 O O . PHE A 1 144 ? -12.412 -11.115 21.600 1.00 85.44 144 PHE A O 1
ATOM 1170 N N . LEU A 1 145 ? -12.989 -12.203 19.730 1.00 84.56 145 LEU A N 1
ATOM 1171 C CA . LEU A 1 145 ? -12.270 -11.285 18.857 1.00 84.56 145 LEU A CA 1
ATOM 1172 C C . LEU A 1 145 ? -13.078 -10.001 18.710 1.00 84.56 145 LEU A C 1
ATOM 1174 O O . LEU A 1 145 ? -14.289 -10.045 18.508 1.00 84.56 145 LEU A O 1
ATOM 1178 N N . ALA A 1 146 ? -12.390 -8.866 18.785 1.00 81.31 146 ALA A N 1
ATOM 1179 C CA . ALA A 1 146 ? -13.007 -7.580 18.518 1.00 81.31 146 ALA A CA 1
ATOM 1180 C C . ALA A 1 146 ? -13.471 -7.520 17.054 1.00 81.31 146 ALA A C 1
ATOM 1182 O O . ALA A 1 146 ? -12.690 -7.753 16.129 1.00 81.31 146 ALA A O 1
ATOM 1183 N N . GLU A 1 147 ? -14.743 -7.184 16.845 1.00 79.75 147 GLU A N 1
ATOM 1184 C CA . GLU A 1 147 ? -15.313 -7.008 15.504 1.00 79.75 147 GLU A CA 1
ATOM 1185 C C . GLU A 1 147 ? -14.702 -5.792 14.798 1.00 79.75 147 GLU A C 1
ATOM 1187 O O . GLU A 1 147 ? -14.427 -5.816 13.593 1.00 79.75 147 GLU A O 1
ATOM 1192 N N . VAL A 1 148 ? -14.426 -4.738 15.569 1.00 83.31 148 VAL A N 1
ATOM 1193 C CA . VAL A 1 148 ? -13.812 -3.497 15.104 1.00 83.31 148 VAL A CA 1
ATOM 1194 C C . VAL A 1 148 ? -12.392 -3.410 15.658 1.00 83.31 148 VAL A C 1
ATOM 1196 O O . VAL A 1 148 ? -12.179 -3.351 16.865 1.00 83.31 148 VAL A O 1
ATOM 1199 N N . HIS A 1 149 ? -11.419 -3.391 14.752 1.00 84.88 149 HIS A N 1
ATOM 1200 C CA . HIS A 1 149 ? -10.035 -3.039 15.035 1.00 84.88 149 HIS A CA 1
ATOM 1201 C C . HIS A 1 149 ? -9.949 -1.578 15.484 1.00 84.88 149 HIS A C 1
ATOM 1203 O O . HIS A 1 149 ? -10.478 -0.676 14.824 1.00 84.88 149 HIS A O 1
ATOM 1209 N N . GLN A 1 150 ? -9.274 -1.358 16.604 1.00 84.31 150 GLN A N 1
ATOM 1210 C CA . GLN A 1 150 ? -8.964 -0.036 17.128 1.00 84.31 150 GLN A CA 1
ATOM 1211 C C . GLN A 1 150 ? -7.458 0.176 16.995 1.00 84.31 150 GLN A C 1
ATOM 1213 O O . GLN A 1 150 ? -6.672 -0.662 17.432 1.00 84.31 150 GLN A O 1
ATOM 1218 N N . PHE A 1 151 ? -7.074 1.277 16.356 1.00 82.81 151 PHE A N 1
ATOM 1219 C CA . PHE A 1 151 ? -5.682 1.701 16.273 1.00 82.81 151 PHE A CA 1
ATOM 1220 C C . PHE A 1 151 ? -5.280 2.451 17.547 1.00 82.81 151 PHE A C 1
ATOM 1222 O O . PHE A 1 151 ? -6.130 2.817 18.366 1.00 82.81 151 PHE A O 1
ATOM 1229 N N . ASN A 1 152 ? -3.977 2.653 17.722 1.00 82.31 152 ASN A N 1
ATOM 1230 C CA . ASN A 1 152 ? -3.420 3.309 18.889 1.00 82.31 152 ASN A CA 1
ATOM 1231 C C . ASN A 1 152 ? -3.954 4.743 19.005 1.00 82.31 152 ASN A C 1
ATOM 1233 O O . ASN A 1 152 ? -3.719 5.597 18.153 1.00 82.31 152 ASN A O 1
ATOM 1237 N N . ASN A 1 153 ? -4.681 5.004 20.086 1.00 69.50 153 ASN A N 1
ATOM 1238 C CA . ASN A 1 153 ? -5.169 6.326 20.435 1.00 69.50 153 ASN A CA 1
ATOM 1239 C C . ASN A 1 153 ? -4.337 6.812 21.621 1.00 69.50 153 ASN A C 1
ATOM 1241 O O . ASN A 1 153 ? -4.732 6.628 22.769 1.00 69.50 153 ASN A O 1
ATOM 1245 N N . GLU A 1 154 ? -3.193 7.438 21.346 1.00 62.38 154 GLU A N 1
ATOM 1246 C CA . GLU A 1 154 ? -2.235 7.910 22.366 1.00 62.38 154 GLU A CA 1
ATOM 1247 C C . GLU A 1 154 ? -2.830 8.912 23.380 1.00 62.38 154 GLU A C 1
ATOM 1249 O O . GLU A 1 154 ? -2.225 9.205 24.405 1.00 62.38 154 GLU A O 1
ATOM 1254 N N . ILE A 1 155 ? -4.052 9.392 23.138 1.00 55.88 155 ILE A N 1
ATOM 1255 C CA . ILE A 1 155 ? -4.785 10.346 23.981 1.00 55.88 155 ILE A CA 1
ATOM 1256 C C . ILE A 1 155 ? -5.354 9.699 25.264 1.00 55.88 155 ILE A C 1
ATOM 1258 O O . ILE A 1 155 ? -5.620 10.404 26.229 1.00 55.88 155 ILE A O 1
ATOM 1262 N N . ILE A 1 156 ? -5.481 8.368 25.351 1.00 51.56 156 ILE A N 1
ATOM 1263 C CA . ILE A 1 156 ? -6.165 7.714 26.491 1.00 51.56 156 ILE A CA 1
ATOM 1264 C C . ILE A 1 156 ? -5.346 7.775 27.804 1.00 51.56 156 ILE A C 1
ATOM 1266 O O . ILE A 1 156 ? -5.899 7.601 28.887 1.00 51.56 156 ILE A O 1
ATOM 1270 N N . PHE A 1 157 ? -4.041 8.066 27.749 1.00 48.62 157 PHE A N 1
ATOM 1271 C CA . PHE A 1 157 ? -3.186 8.118 28.946 1.00 48.62 157 PHE A CA 1
ATOM 1272 C C . PHE A 1 157 ? -3.111 9.487 29.639 1.00 48.62 157 PHE A C 1
ATOM 1274 O O . PHE A 1 157 ? -2.505 9.575 30.704 1.00 48.62 157 PHE A O 1
ATOM 1281 N N . LEU A 1 158 ? -3.711 10.543 29.077 1.00 52.25 158 LEU A N 1
ATOM 1282 C CA . LEU A 1 158 ? -3.655 11.893 29.661 1.00 52.25 158 LEU A CA 1
ATOM 1283 C C . LEU A 1 158 ? -4.908 12.295 30.454 1.00 52.25 158 LEU A C 1
ATOM 1285 O O . LEU A 1 158 ? -4.853 13.279 31.182 1.00 52.25 158 LEU A O 1
ATOM 1289 N N . ASP A 1 159 ? -5.991 11.517 30.398 1.00 51.00 159 ASP A N 1
ATOM 1290 C CA . ASP A 1 159 ? -7.255 11.849 31.078 1.00 51.00 159 ASP A CA 1
ATOM 1291 C C . ASP A 1 159 ? -7.373 11.264 32.508 1.00 51.00 159 ASP A C 1
ATOM 1293 O O . ASP A 1 159 ? -8.441 11.319 33.121 1.00 51.00 159 ASP A O 1
ATOM 1297 N N . HIS A 1 160 ? -6.295 10.688 33.062 1.00 51.22 160 HIS A N 1
ATOM 1298 C CA . HIS A 1 160 ? -6.322 9.982 34.356 1.00 51.22 160 HIS A CA 1
ATOM 1299 C C . HIS A 1 160 ? -5.196 10.328 35.357 1.00 51.22 160 HIS A C 1
ATOM 1301 O O . HIS A 1 160 ? -4.882 9.506 36.220 1.00 51.22 160 HIS A O 1
ATOM 1307 N N . VAL A 1 161 ? -4.633 11.543 35.319 1.00 48.03 161 VAL A N 1
ATOM 1308 C CA . VAL A 1 161 ? -3.757 12.070 36.394 1.00 48.03 161 VAL A CA 1
ATOM 1309 C C . VAL A 1 161 ? -4.283 13.392 36.930 1.00 48.03 161 VAL A C 1
ATOM 1311 O O . VAL A 1 161 ? -4.618 14.262 36.099 1.00 48.03 161 VAL A O 1
#

Foldseek 3Di:
DDDDDDDDDDDPPPDPPPPPPPPDDPPPPDPVVVVVVVVVVVVVVVVVLCVQLVHDVSQVLCCVQVVDSDHFDFPDADPQGKTWGADPVDDDLPRIDIDDDCDGPHDGCSRVDDPQSDDPQQVCCRVVVDVDHCVRVPDDDDPPDDPDRDGDDVVPVPPPD